Protein AF-A0A485AIJ8-F1 (afdb_monomer_lite)

pLDDT: mean 94.36, std 5.56, range [66.56, 98.38]

Organism: Kluyvera cryocrescens (NCBI:txid580)

Secondary structure (DSSP, 8-state):
-TGGGT-------GGGTSS-HHHHHHHHHHHHHTT----SS----SSPPP-

Sequence (51 aa):
MMQKRRGEVFYARPEFCTDNGAMIAYAGMVRLKTGANTSLGVTVRPALAAG

Radius of gyration: 16.15 Å; chains: 1; bounding box: 30×22×41 Å

Structure (mmCIF, N/CA/C/O backbone):
data_AF-A0A485AIJ8-F1
#
_entry.id   AF-A0A485AIJ8-F1
#
loop_
_atom_site.group_PDB
_atom_site.id
_atom_site.type_symbol
_atom_site.label_atom_id
_atom_site.label_alt_id
_atom_site.label_comp_id
_atom_site.label_asym_id
_atom_site.label_entity_id
_atom_site.label_seq_id
_atom_site.pdbx_PDB_ins_code
_atom_site.Cartn_x
_atom_site.Cartn_y
_atom_site.Cartn_z
_atom_site.occupancy
_atom_site.B_iso_or_equiv
_atom_site.auth_seq_id
_atom_site.auth_comp_id
_atom_site.auth_asym_id
_atom_site.auth_atom_id
_atom_site.pdbx_PDB_model_num
ATOM 1 N N . MET A 1 1 ? -16.319 5.387 21.908 1.00 80.56 1 MET A N 1
ATOM 2 C CA . MET A 1 1 ? -14.874 5.723 21.934 1.00 80.56 1 MET A CA 1
ATOM 3 C C . MET A 1 1 ? -14.537 6.838 20.944 1.00 80.56 1 MET A C 1
ATOM 5 O O . MET A 1 1 ? -14.068 7.874 21.389 1.00 80.56 1 MET A O 1
ATOM 9 N N . MET A 1 2 ? -14.825 6.675 19.647 1.00 89.50 2 MET A N 1
ATOM 10 C CA . MET A 1 2 ? -14.467 7.663 18.611 1.00 89.50 2 MET A CA 1
ATOM 11 C C . MET A 1 2 ? -15.226 8.990 18.717 1.00 89.50 2 MET A C 1
ATOM 13 O O . MET A 1 2 ? -14.596 10.039 18.698 1.00 89.50 2 MET A O 1
ATOM 17 N N . G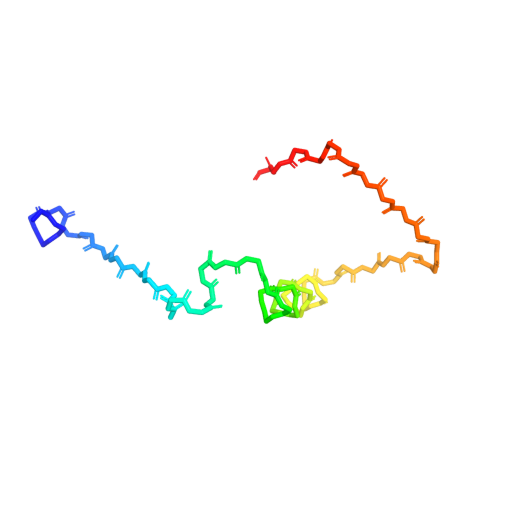LN A 1 3 ? -16.530 8.961 19.015 1.00 82.81 3 GLN A N 1
ATOM 18 C CA . GLN A 1 3 ? -17.312 10.181 19.289 1.00 82.81 3 GLN A CA 1
ATOM 19 C C . GLN A 1 3 ? -16.769 10.984 20.487 1.00 82.81 3 GLN A C 1
ATOM 21 O O . GLN A 1 3 ? -16.628 12.199 20.409 1.00 82.81 3 GLN A O 1
ATOM 26 N N . LYS A 1 4 ? -16.371 10.308 21.577 1.00 91.56 4 LYS A N 1
ATOM 27 C CA . LYS A 1 4 ? -15.732 10.959 22.741 1.00 91.56 4 LYS A CA 1
ATOM 28 C C . LYS A 1 4 ? -14.365 11.570 22.407 1.00 91.56 4 LYS A C 1
ATOM 30 O O . LYS A 1 4 ? -13.960 12.516 23.068 1.00 91.56 4 LYS A O 1
ATOM 35 N N . ARG A 1 5 ? -13.660 11.028 21.409 1.00 91.62 5 ARG A N 1
ATOM 36 C CA . ARG A 1 5 ? -12.355 11.517 20.934 1.00 91.62 5 ARG A CA 1
ATOM 37 C C . ARG A 1 5 ? -12.459 12.460 19.732 1.00 91.62 5 ARG A C 1
ATOM 39 O O . ARG A 1 5 ? -11.423 12.891 19.245 1.00 91.62 5 ARG A O 1
ATOM 46 N N . ARG A 1 6 ? -13.679 12.769 19.263 1.00 94.19 6 ARG A N 1
ATOM 47 C CA . ARG A 1 6 ? -13.934 13.532 18.026 1.00 94.19 6 ARG A CA 1
ATOM 48 C C . ARG A 1 6 ? -13.159 12.982 16.815 1.00 94.19 6 ARG A C 1
ATOM 50 O O . ARG A 1 6 ? -12.670 13.748 15.998 1.00 94.19 6 ARG A O 1
ATOM 57 N N . GLY A 1 7 ? -13.008 11.659 16.747 1.00 92.88 7 GLY A N 1
ATOM 58 C CA . GLY A 1 7 ? -12.320 10.966 15.658 1.00 92.88 7 GLY A CA 1
ATOM 59 C C . GLY A 1 7 ? -13.292 10.255 14.722 1.00 92.88 7 GLY A C 1
ATOM 60 O O . GLY A 1 7 ? -14.411 9.918 15.118 1.00 92.88 7 GLY A O 1
ATOM 61 N N . GLU A 1 8 ? -12.829 9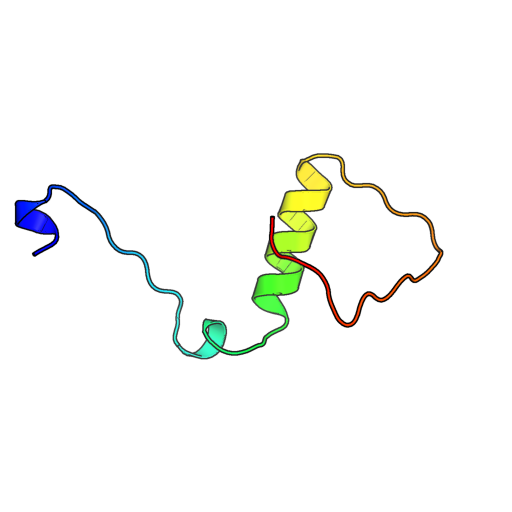.981 13.507 1.00 95.31 8 GLU A N 1
ATOM 62 C CA . GLU A 1 8 ? -13.557 9.245 12.471 1.00 95.31 8 GLU A CA 1
ATOM 63 C C . GLU A 1 8 ? -12.857 7.914 12.177 1.00 95.31 8 GLU A C 1
ATOM 65 O O . GLU A 1 8 ? -11.647 7.778 12.362 1.00 95.31 8 GLU A O 1
ATOM 70 N N . VAL A 1 9 ? -13.629 6.912 11.752 1.00 94.00 9 VAL A N 1
ATOM 71 C CA . VAL A 1 9 ? -13.114 5.591 11.373 1.00 94.00 9 VAL A CA 1
ATOM 72 C C . VAL A 1 9 ? -13.603 5.233 9.983 1.00 94.00 9 VAL A C 1
ATOM 74 O O . VAL A 1 9 ? -14.761 5.465 9.645 1.00 94.00 9 VAL A O 1
ATOM 77 N N . PHE A 1 10 ? -12.712 4.633 9.202 1.00 95.50 10 PHE A N 1
ATOM 78 C CA . PHE A 1 10 ? -12.969 4.239 7.827 1.00 95.50 10 PHE A CA 1
ATOM 79 C C . PHE A 1 10 ? -12.571 2.780 7.659 1.00 95.50 10 PHE A C 1
ATOM 81 O O . PHE A 1 10 ? -11.483 2.375 8.068 1.00 95.50 10 PHE A O 1
ATOM 88 N N . TYR A 1 11 ? -13.457 2.002 7.049 1.00 95.88 11 TYR A N 1
ATOM 89 C CA . TYR A 1 11 ? -13.229 0.598 6.744 1.00 95.88 11 TYR A CA 1
ATOM 90 C C . TYR A 1 11 ? -13.453 0.383 5.255 1.00 95.88 11 TYR A C 1
ATOM 92 O O . TYR A 1 11 ? -14.413 0.905 4.683 1.00 95.88 11 TYR A O 1
ATOM 100 N N . ALA A 1 12 ? -12.573 -0.392 4.631 1.00 97.00 12 ALA A N 1
ATOM 101 C CA . ALA A 1 12 ? -12.833 -0.898 3.296 1.00 97.00 12 ALA A CA 1
ATOM 102 C C . ALA A 1 12 ? -13.935 -1.971 3.350 1.00 97.00 12 ALA A C 1
ATOM 104 O O . ALA A 1 12 ? -14.224 -2.541 4.407 1.00 97.00 12 ALA A O 1
ATOM 105 N N . ARG A 1 13 ? -14.547 -2.268 2.197 1.00 97.88 13 ARG A N 1
ATOM 106 C CA . ARG A 1 13 ? -15.392 -3.464 2.065 1.00 97.88 13 ARG A CA 1
ATOM 107 C C . ARG A 1 13 ? -14.555 -4.714 2.392 1.00 97.88 13 ARG A C 1
ATOM 109 O O . ARG A 1 13 ? -13.375 -4.714 2.044 1.00 97.88 13 ARG A O 1
ATOM 116 N N . PRO A 1 14 ? -15.117 -5.769 3.011 1.00 98.00 14 PRO A N 1
ATOM 117 C CA . PRO A 1 14 ? -14.343 -6.940 3.433 1.00 98.00 14 PRO A CA 1
ATOM 118 C C . PRO A 1 14 ? -13.474 -7.568 2.333 1.00 98.00 14 PRO A C 1
ATOM 120 O O . PRO A 1 14 ? -12.321 -7.903 2.583 1.00 98.00 14 PRO A O 1
ATOM 123 N N . GLU A 1 15 ? -13.978 -7.655 1.102 1.00 97.69 15 GLU A N 1
ATOM 124 C CA . GLU A 1 15 ? -13.241 -8.177 -0.057 1.00 97.69 15 GLU A CA 1
ATOM 125 C C . GLU A 1 15 ? -12.054 -7.301 -0.496 1.00 97.69 15 GLU A C 1
ATOM 127 O O . GLU A 1 15 ? -11.208 -7.744 -1.269 1.00 97.69 15 GLU A O 1
ATOM 132 N N . PHE A 1 16 ? -11.977 -6.061 -0.008 1.00 97.81 16 PHE A N 1
ATOM 133 C CA . PHE A 1 16 ? -10.851 -5.158 -0.231 1.00 97.81 16 PHE A CA 1
ATOM 134 C C . PHE A 1 16 ? -9.848 -5.140 0.929 1.00 97.81 16 PHE A C 1
ATOM 136 O O . PHE A 1 16 ? -8.809 -4.496 0.805 1.00 97.81 16 PHE A O 1
ATOM 143 N N . CYS A 1 17 ? -10.133 -5.834 2.035 1.00 97.56 17 CYS A N 1
ATOM 144 C CA . CYS A 1 17 ? -9.223 -5.938 3.177 1.00 97.56 17 CYS A CA 1
ATOM 145 C C . CYS A 1 17 ? -8.142 -7.019 2.995 1.00 97.56 17 CYS A C 1
ATOM 147 O O . CYS A 1 17 ? -7.130 -6.977 3.688 1.00 97.56 17 CYS A O 1
ATOM 149 N N . THR A 1 18 ? -8.348 -7.988 2.097 1.00 97.56 18 THR A N 1
ATOM 150 C CA . THR A 1 18 ? -7.338 -8.984 1.692 1.00 97.56 18 THR A CA 1
ATOM 151 C C . THR A 1 18 ? -6.575 -8.515 0.458 1.00 97.56 18 THR A C 1
ATOM 153 O O . THR A 1 18 ? -7.057 -7.636 -0.251 1.00 97.56 18 THR A O 1
ATOM 156 N N . ASP A 1 19 ? -5.438 -9.135 0.135 1.00 97.81 19 ASP A N 1
ATOM 157 C CA . ASP A 1 19 ? -4.681 -8.801 -1.078 1.00 97.81 19 ASP A CA 1
ATOM 158 C C . ASP A 1 19 ? -5.550 -8.904 -2.340 1.00 97.81 19 ASP A C 1
ATOM 160 O O . ASP A 1 19 ? -6.173 -9.932 -2.615 1.00 97.81 19 ASP A O 1
ATOM 164 N N . ASN A 1 20 ? -5.614 -7.813 -3.107 1.00 97.81 20 ASN A N 1
ATOM 165 C CA . ASN A 1 20 ? -6.457 -7.715 -4.295 1.00 97.81 20 ASN A CA 1
ATOM 166 C C . ASN A 1 20 ? -5.897 -6.718 -5.326 1.00 97.81 20 ASN A C 1
ATOM 168 O O . ASN A 1 20 ? -5.064 -5.865 -5.023 1.00 97.81 20 ASN A O 1
ATOM 172 N N . GLY A 1 21 ? -6.393 -6.795 -6.565 1.00 98.38 21 GLY A N 1
ATOM 173 C CA . GLY A 1 21 ? -5.975 -5.893 -7.644 1.00 98.38 21 GLY A CA 1
ATOM 174 C C . GLY A 1 21 ? -6.525 -4.464 -7.534 1.00 98.38 21 GLY A C 1
ATOM 175 O O . GLY A 1 21 ? -5.931 -3.542 -8.093 1.00 98.38 21 GLY A O 1
ATOM 176 N N . ALA A 1 22 ? -7.625 -4.247 -6.805 1.00 98.31 22 ALA A N 1
ATOM 177 C CA . ALA A 1 22 ? -8.269 -2.937 -6.719 1.00 98.31 22 ALA A CA 1
ATOM 178 C C . ALA A 1 22 ? -7.403 -1.925 -5.953 1.00 98.31 22 ALA A C 1
ATOM 180 O O . ALA A 1 22 ? -7.225 -0.796 -6.415 1.00 98.31 22 ALA A O 1
ATOM 181 N N . MET A 1 23 ? -6.790 -2.336 -4.836 1.00 97.56 23 MET A N 1
ATOM 182 C CA . MET A 1 23 ? -5.870 -1.472 -4.083 1.00 97.56 23 MET A CA 1
ATOM 183 C C . MET A 1 23 ? -4.607 -1.124 -4.882 1.00 97.56 23 MET A C 1
ATOM 185 O O . MET A 1 23 ? -4.130 0.010 -4.816 1.00 97.56 23 MET A O 1
ATOM 189 N N . ILE A 1 24 ? -4.098 -2.064 -5.689 1.00 98.00 24 ILE A N 1
ATOM 190 C CA . ILE A 1 24 ? -2.920 -1.846 -6.540 1.00 98.00 24 ILE A CA 1
ATOM 191 C C . ILE A 1 24 ? -3.243 -0.845 -7.651 1.00 98.00 24 ILE A C 1
ATOM 193 O O . ILE A 1 24 ? -2.492 0.110 -7.847 1.00 98.00 24 ILE A O 1
ATOM 197 N N . ALA A 1 25 ? -4.380 -1.009 -8.333 1.00 98.25 25 ALA A N 1
ATOM 198 C CA . ALA A 1 25 ? -4.829 -0.081 -9.369 1.00 98.25 25 ALA A CA 1
ATOM 199 C C . ALA A 1 25 ? -5.059 1.332 -8.810 1.00 98.25 25 ALA A C 1
ATOM 201 O O . ALA A 1 25 ? -4.620 2.317 -9.409 1.00 98.25 25 ALA A O 1
ATOM 202 N N . TYR A 1 26 ? -5.691 1.440 -7.636 1.00 98.00 26 TYR A N 1
ATOM 203 C CA . TYR A 1 26 ? -5.918 2.721 -6.970 1.00 98.00 26 TYR A CA 1
ATOM 204 C C . TYR A 1 26 ? -4.601 3.410 -6.592 1.00 98.00 26 TYR A C 1
ATOM 206 O O . TYR A 1 26 ? -4.381 4.561 -6.970 1.00 98.00 26 TYR A O 1
ATOM 214 N N . ALA A 1 27 ? -3.692 2.705 -5.910 1.00 96.62 27 ALA A N 1
ATOM 215 C CA . ALA A 1 27 ? -2.392 3.252 -5.526 1.00 96.62 27 ALA A CA 1
ATOM 216 C C . ALA A 1 27 ? -1.541 3.629 -6.751 1.00 96.62 27 ALA A C 1
ATOM 218 O O . ALA A 1 27 ? -0.874 4.664 -6.744 1.00 96.62 27 ALA A O 1
ATOM 219 N N . GLY A 1 28 ? -1.596 2.827 -7.820 1.00 96.69 28 GLY A N 1
ATOM 220 C CA . GLY A 1 28 ? -0.951 3.118 -9.099 1.00 96.69 28 GLY A CA 1
ATOM 221 C C . GLY A 1 28 ? -1.479 4.402 -9.741 1.00 96.69 28 GLY A C 1
ATOM 222 O O . GLY A 1 28 ? -0.688 5.258 -10.126 1.00 96.69 28 GLY A O 1
ATOM 223 N N . MET A 1 29 ? -2.802 4.585 -9.785 1.00 97.94 29 MET A N 1
ATOM 224 C CA . MET A 1 29 ? -3.432 5.809 -10.293 1.00 97.94 29 MET A CA 1
ATOM 225 C C . MET A 1 29 ? -3.059 7.039 -9.457 1.00 97.94 29 MET A C 1
ATOM 227 O O . MET A 1 29 ? -2.726 8.077 -10.028 1.00 97.94 29 MET A O 1
ATOM 231 N N . VAL A 1 30 ? -3.056 6.925 -8.123 1.00 97.75 30 VAL A N 1
ATOM 232 C CA . VAL A 1 30 ? -2.610 8.008 -7.230 1.00 97.75 30 VAL A CA 1
ATOM 233 C C . VAL A 1 30 ? -1.154 8.374 -7.527 1.00 97.75 30 VAL A C 1
ATOM 235 O O . VAL A 1 30 ? -0.866 9.545 -7.760 1.00 97.75 30 VAL A O 1
ATOM 238 N N . ARG A 1 31 ? -0.255 7.384 -7.614 1.00 96.56 31 ARG A N 1
ATOM 239 C CA . ARG A 1 31 ? 1.165 7.598 -7.944 1.00 96.56 31 ARG A CA 1
ATOM 240 C C . ARG A 1 31 ? 1.352 8.247 -9.315 1.00 96.56 31 ARG A C 1
ATOM 242 O O . ARG A 1 31 ? 2.145 9.179 -9.444 1.00 96.56 31 ARG A O 1
ATOM 249 N N . LEU A 1 32 ? 0.608 7.788 -10.321 1.00 96.81 32 LEU A N 1
ATOM 250 C CA . LEU A 1 32 ? 0.643 8.347 -11.671 1.00 96.81 32 LEU A CA 1
ATOM 251 C C . LEU A 1 32 ? 0.209 9.819 -11.670 1.00 96.81 32 LEU A C 1
ATOM 253 O O . LEU A 1 32 ? 0.893 10.659 -12.247 1.00 96.81 32 LEU A O 1
ATOM 257 N N . LYS A 1 33 ? -0.881 10.154 -10.966 1.00 97.38 33 LYS A N 1
ATOM 258 C CA . LYS A 1 33 ? -1.348 11.544 -10.824 1.00 97.38 33 LYS A CA 1
ATOM 259 C C . LYS A 1 33 ? -0.347 12.438 -10.095 1.00 97.38 33 LYS A C 1
ATOM 261 O O . LYS A 1 33 ? -0.288 13.626 -10.390 1.00 97.38 33 LYS A O 1
ATOM 266 N N . THR A 1 34 ? 0.452 11.887 -9.182 1.00 97.12 34 THR A N 1
ATOM 267 C CA . THR A 1 34 ? 1.538 12.615 -8.503 1.00 97.12 34 THR A CA 1
ATOM 268 C C . THR A 1 34 ? 2.844 12.662 -9.307 1.00 97.12 34 THR A C 1
ATOM 270 O O . THR A 1 34 ? 3.866 13.081 -8.775 1.00 97.12 34 THR A O 1
ATOM 273 N N . GLY A 1 35 ? 2.838 12.231 -10.575 1.00 96.12 35 GLY A N 1
ATOM 274 C CA . GLY A 1 35 ? 3.989 12.327 -11.476 1.00 96.12 35 GLY A CA 1
ATOM 275 C C . GLY A 1 35 ? 4.991 11.175 -11.377 1.00 96.12 35 GLY A C 1
ATOM 276 O O . GLY A 1 35 ? 6.105 11.300 -11.882 1.00 96.12 35 GLY A O 1
ATOM 277 N N . ALA A 1 36 ? 4.630 10.051 -10.748 1.00 95.31 36 ALA A N 1
ATOM 278 C CA . ALA A 1 36 ? 5.492 8.875 -10.749 1.00 95.31 36 ALA A CA 1
ATOM 279 C C . ALA A 1 36 ? 5.659 8.337 -12.178 1.00 95.31 36 ALA A C 1
ATOM 281 O O . ALA A 1 36 ? 4.680 8.056 -12.869 1.00 95.31 36 ALA A O 1
ATOM 282 N N . ASN A 1 37 ? 6.910 8.157 -12.595 1.00 90.81 37 ASN A N 1
ATOM 283 C CA . ASN A 1 37 ? 7.290 7.571 -13.873 1.00 90.81 37 ASN A CA 1
ATOM 284 C C . ASN A 1 37 ? 8.401 6.547 -13.614 1.00 90.81 37 ASN A C 1
ATOM 286 O O . ASN A 1 37 ? 9.384 6.851 -12.937 1.00 90.81 37 ASN A O 1
ATOM 290 N N . THR A 1 38 ? 8.224 5.324 -14.100 1.00 89.38 38 THR A N 1
ATOM 291 C CA . THR A 1 38 ? 9.196 4.236 -13.961 1.00 89.38 38 THR A CA 1
ATOM 292 C C . THR A 1 38 ? 9.692 3.831 -15.339 1.00 89.38 38 THR A C 1
ATOM 294 O O . THR A 1 38 ? 8.925 3.832 -16.300 1.00 89.38 38 THR A O 1
ATOM 297 N N . SER A 1 39 ? 10.966 3.449 -15.442 1.00 93.69 39 SER A N 1
ATOM 298 C CA . SER A 1 39 ? 11.495 2.890 -16.687 1.00 93.69 39 SER A CA 1
ATOM 299 C C . SER A 1 39 ? 10.790 1.573 -17.043 1.00 93.69 39 SER A C 1
ATOM 301 O O . SER A 1 39 ? 10.084 0.983 -16.227 1.00 93.69 39 SER A O 1
ATOM 303 N N . LEU A 1 40 ? 11.011 1.081 -18.264 1.00 96.25 40 LEU A N 1
ATOM 304 C CA . LEU A 1 40 ? 10.489 -0.221 -18.704 1.00 96.25 40 LEU A CA 1
ATOM 305 C C . LEU A 1 40 ? 11.156 -1.416 -17.993 1.00 96.25 40 LEU A C 1
ATOM 307 O O . LEU A 1 40 ? 10.721 -2.552 -18.165 1.00 96.25 40 LEU A O 1
ATOM 311 N N . GLY A 1 41 ? 12.218 -1.179 -17.215 1.00 97.00 4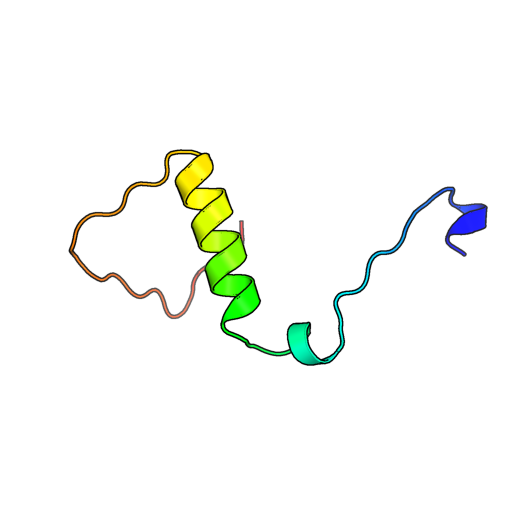1 GLY A N 1
ATOM 312 C CA . GLY A 1 41 ? 12.867 -2.211 -16.414 1.00 97.00 41 GLY A CA 1
ATOM 313 C C . GLY A 1 41 ? 11.999 -2.622 -15.226 1.00 97.00 41 GLY A C 1
ATOM 314 O O . GLY A 1 41 ? 11.464 -1.775 -14.512 1.00 97.00 41 GLY A O 1
ATOM 315 N N . VAL A 1 42 ? 11.885 -3.927 -14.984 1.00 95.25 42 VAL A N 1
ATOM 316 C CA . VAL A 1 42 ? 11.115 -4.465 -13.857 1.00 95.25 42 VAL A CA 1
ATOM 317 C C . VAL A 1 42 ? 12.044 -4.715 -12.673 1.00 95.25 42 VAL A C 1
ATOM 319 O O . VAL A 1 42 ? 12.911 -5.583 -12.730 1.00 95.25 42 VAL A O 1
ATOM 322 N N . THR A 1 43 ? 11.827 -3.986 -11.579 1.00 94.88 43 THR A N 1
ATOM 323 C CA . THR A 1 43 ? 12.557 -4.173 -10.318 1.00 94.88 43 THR A CA 1
ATOM 324 C C . THR A 1 43 ? 11.603 -4.663 -9.239 1.00 94.88 43 THR A C 1
ATOM 326 O O . THR A 1 43 ? 10.644 -3.974 -8.892 1.00 94.88 43 THR A O 1
ATOM 329 N N . VAL A 1 44 ? 11.891 -5.830 -8.662 1.00 95.44 44 VAL A N 1
ATOM 330 C CA . VAL A 1 44 ? 11.131 -6.407 -7.544 1.00 95.44 44 VAL A CA 1
ATOM 331 C C . VAL A 1 44 ? 11.959 -6.296 -6.266 1.00 95.44 44 VAL A C 1
ATOM 333 O O . VAL A 1 44 ? 13.151 -6.594 -6.265 1.00 95.44 44 VAL A O 1
ATOM 336 N N . ARG A 1 45 ? 11.334 -5.866 -5.163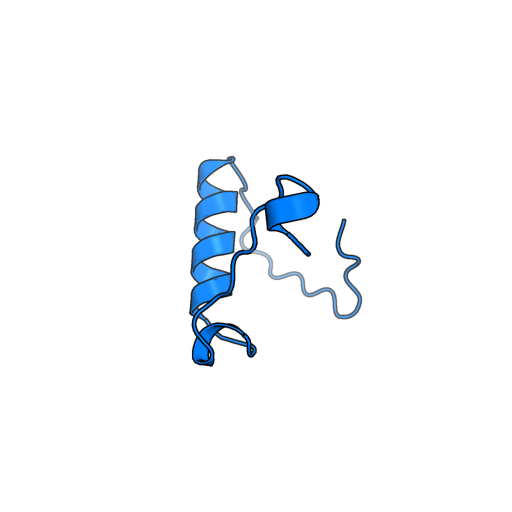 1.00 95.31 45 ARG A N 1
ATOM 337 C CA . ARG A 1 45 ? 11.974 -5.760 -3.842 1.00 95.31 45 ARG A CA 1
ATOM 338 C C . ARG A 1 45 ? 11.210 -6.634 -2.842 1.00 95.31 45 ARG A C 1
ATOM 340 O O . ARG A 1 45 ? 10.222 -6.157 -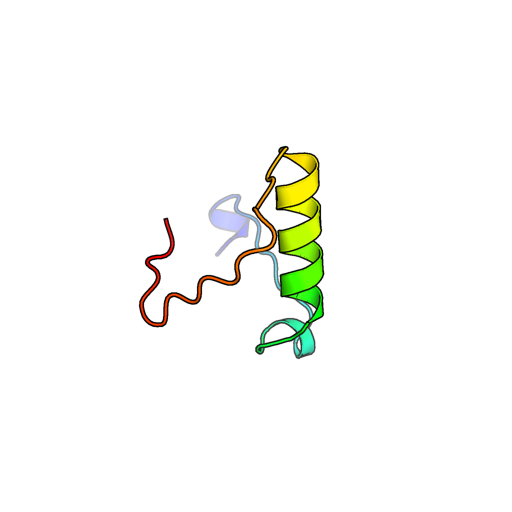2.291 1.00 95.31 45 ARG A O 1
ATOM 347 N N . PRO A 1 46 ? 11.646 -7.888 -2.602 1.00 95.88 46 PRO A N 1
ATOM 348 C CA . PRO A 1 46 ? 10.963 -8.807 -1.685 1.00 95.88 46 PRO A CA 1
ATOM 349 C C . PRO A 1 46 ? 10.852 -8.283 -0.246 1.00 95.88 46 PRO A C 1
ATOM 351 O O . PRO A 1 46 ? 9.900 -8.605 0.453 1.00 95.88 46 PRO A O 1
ATOM 354 N N . ALA A 1 47 ? 11.802 -7.445 0.180 1.00 94.38 47 ALA A N 1
ATOM 355 C CA . ALA A 1 47 ? 11.797 -6.764 1.472 1.00 94.38 47 ALA A CA 1
ATOM 356 C C . ALA A 1 47 ? 11.792 -5.238 1.264 1.00 94.38 47 ALA A C 1
ATOM 358 O O . ALA A 1 47 ? 12.825 -4.573 1.362 1.00 94.38 47 ALA A O 1
ATOM 359 N N . LEU A 1 48 ? 10.629 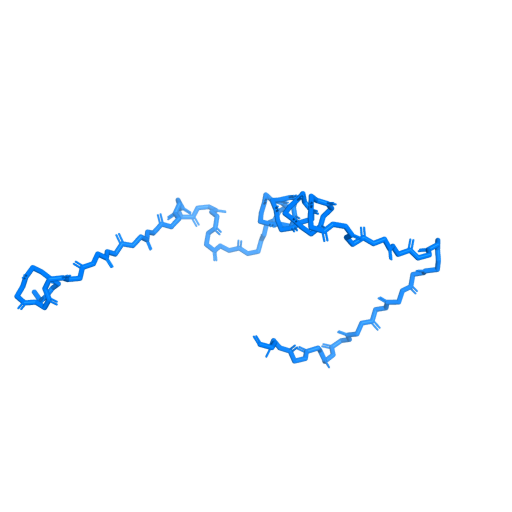-4.687 0.903 1.00 91.75 48 LEU A N 1
ATOM 360 C CA . LEU A 1 48 ? 10.410 -3.243 0.788 1.00 91.75 48 LEU A CA 1
ATOM 361 C C . LEU A 1 48 ? 9.872 -2.691 2.116 1.00 91.75 48 LEU A C 1
ATOM 363 O O . LEU A 1 48 ? 8.830 -3.135 2.586 1.00 91.75 48 LEU A O 1
ATOM 367 N N . ALA A 1 49 ? 10.544 -1.694 2.693 1.00 92.50 49 ALA A N 1
ATOM 368 C CA . ALA A 1 49 ? 10.002 -0.966 3.837 1.00 92.50 49 ALA A CA 1
ATOM 369 C C . ALA A 1 49 ? 8.853 -0.050 3.385 1.00 92.50 49 ALA A C 1
ATOM 371 O O . ALA A 1 49 ? 9.004 0.698 2.414 1.00 92.50 49 ALA A O 1
ATOM 372 N N . ALA A 1 50 ? 7.720 -0.102 4.090 1.00 83.44 50 ALA A N 1
ATOM 373 C CA . ALA A 1 50 ? 6.710 0.945 3.996 1.00 83.44 50 ALA A CA 1
ATOM 374 C C . ALA A 1 50 ? 7.286 2.212 4.647 1.00 83.44 50 ALA A C 1
ATOM 376 O O . ALA A 1 50 ? 7.758 2.151 5.784 1.00 83.44 50 ALA A O 1
ATOM 377 N N . GLY A 1 51 ? 7.335 3.302 3.877 1.00 66.56 51 GLY A N 1
ATOM 378 C CA . GLY A 1 51 ? 7.736 4.624 4.364 1.00 66.56 51 GLY A CA 1
ATOM 379 C C . GLY A 1 51 ? 6.625 5.327 5.126 1.00 66.56 51 GLY A C 1
ATOM 380 O O . GLY A 1 51 ? 5.460 4.880 5.011 1.00 66.56 51 GLY A O 1
#

Foldseek 3Di:
DCVVVVHDDDDDDPVVVDDDVVVVVVVVVVCVVVPDDDDPDDDDDPDDDDD